Protein AF-A0AAD5DJZ6-F1 (afdb_monomer_lite)

InterPro domains:
  IPR036397 Ribonuclease H superfamily [G3DSA:3.30.420.10] (1-66)

Organism: NCBI:txid2649997

Structure (mmCIF, N/CA/C/O backbone):
data_AF-A0AAD5DJZ6-F1
#
_entry.id   AF-A0AAD5DJZ6-F1
#
loop_
_atom_site.group_PDB
_atom_site.id
_atom_site.type_symbol
_atom_site.label_atom_id
_atom_site.label_alt_id
_atom_site.label_comp_id
_atom_site.label_asym_id
_atom_site.label_entity_id
_atom_site.label_seq_id
_atom_site.pdbx_PDB_ins_code
_atom_site.Cartn_x
_atom_site.Cartn_y
_atom_site.Cartn_z
_atom_site.occupancy
_atom_site.B_iso_or_equiv
_atom_site.auth_seq_id
_atom_site.auth_comp_id
_atom_site.auth_asym_id
_atom_site.auth_atom_id
_atom_site.pdbx_PDB_model_num
ATOM 1 N N . MET A 1 1 ? -25.249 -25.005 4.024 1.00 40.84 1 MET A N 1
ATOM 2 C CA . MET A 1 1 ? -24.051 -24.658 4.819 1.00 40.84 1 MET A CA 1
ATOM 3 C C . MET A 1 1 ? -23.084 -23.898 3.916 1.00 40.84 1 MET A C 1
ATOM 5 O O . MET A 1 1 ? -22.438 -24.515 3.083 1.00 40.84 1 MET A O 1
ATOM 9 N N . GLN A 1 2 ? -23.086 -22.562 3.969 1.00 48.62 2 GLN A N 1
ATOM 10 C CA . GLN A 1 2 ? -22.254 -21.712 3.102 1.00 48.62 2 GLN A CA 1
ATOM 11 C C . GLN A 1 2 ? -20.811 -21.661 3.621 1.00 48.62 2 GLN A C 1
ATOM 13 O O . GLN A 1 2 ? -20.584 -21.571 4.826 1.00 48.62 2 GLN A O 1
ATOM 18 N N . GLY A 1 3 ? -19.859 -21.787 2.693 1.00 45.50 3 GLY A N 1
ATOM 19 C CA . GLY A 1 3 ? -18.439 -22.017 2.947 1.00 45.50 3 GLY A CA 1
ATOM 20 C C . GLY A 1 3 ? -17.791 -21.015 3.900 1.00 45.50 3 GLY A C 1
ATOM 21 O O . GLY A 1 3 ? -18.111 -19.826 3.906 1.00 45.50 3 GLY A O 1
ATOM 22 N N . ARG A 1 4 ? -1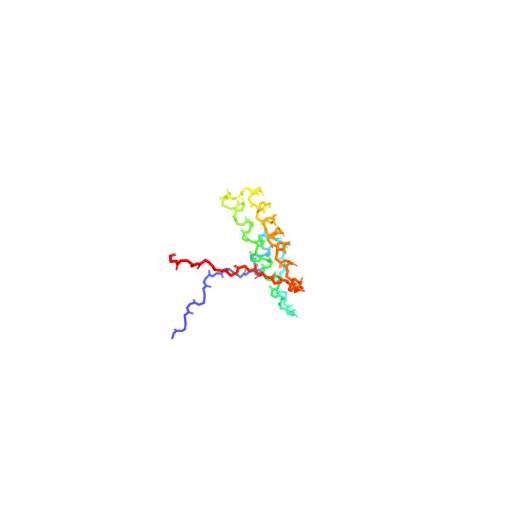6.856 -21.529 4.705 1.00 50.72 4 ARG A N 1
ATOM 23 C CA . ARG A 1 4 ? -15.990 -20.772 5.615 1.00 50.72 4 ARG A CA 1
ATOM 24 C C . ARG A 1 4 ? -15.333 -19.610 4.856 1.00 50.72 4 ARG A C 1
ATOM 26 O O . ARG A 1 4 ? -14.360 -19.816 4.138 1.00 50.72 4 ARG A O 1
ATOM 33 N N . ARG A 1 5 ? -15.865 -18.390 5.002 1.00 57.44 5 ARG A N 1
ATOM 34 C CA . ARG A 1 5 ? -15.188 -17.162 4.558 1.00 57.44 5 ARG A CA 1
ATOM 35 C C . ARG A 1 5 ? -13.898 -17.047 5.374 1.00 57.44 5 ARG A C 1
ATOM 37 O O . ARG A 1 5 ? -13.948 -17.057 6.600 1.00 57.44 5 ARG A O 1
ATOM 44 N N . GLY A 1 6 ? -12.774 -17.095 4.663 1.00 49.22 6 GLY A N 1
ATOM 45 C CA . GLY A 1 6 ? -11.474 -17.521 5.168 1.00 49.22 6 GLY A CA 1
ATOM 46 C C . GLY A 1 6 ? -10.948 -16.760 6.381 1.00 49.22 6 GLY A C 1
ATOM 47 O O . GLY A 1 6 ? -11.172 -15.565 6.552 1.00 49.22 6 GLY A O 1
ATOM 48 N N . ALA A 1 7 ? -10.186 -17.494 7.187 1.00 60.88 7 ALA A N 1
ATOM 49 C CA . ALA A 1 7 ? -9.451 -17.072 8.375 1.00 60.88 7 ALA A CA 1
ATOM 50 C C . ALA A 1 7 ? -8.269 -16.118 8.067 1.00 60.88 7 ALA A C 1
ATOM 52 O O . ALA A 1 7 ? -7.208 -16.218 8.676 1.00 60.88 7 ALA A O 1
ATOM 53 N N . GLY A 1 8 ? -8.426 -15.222 7.088 1.00 68.38 8 GLY A N 1
ATOM 54 C CA . GLY A 1 8 ? -7.429 -14.226 6.706 1.00 68.38 8 GLY A CA 1
ATOM 55 C C . GLY A 1 8 ? -7.620 -12.918 7.472 1.00 68.38 8 GLY A C 1
ATOM 56 O O . GLY A 1 8 ? -8.746 -12.462 7.680 1.00 68.38 8 GLY A O 1
ATOM 57 N N . ARG A 1 9 ? -6.512 -12.296 7.890 1.00 87.12 9 ARG A N 1
ATOM 58 C CA . ARG A 1 9 ? -6.521 -10.960 8.504 1.00 87.12 9 ARG A CA 1
ATOM 59 C C . ARG A 1 9 ? -6.984 -9.914 7.481 1.00 87.12 9 ARG A C 1
ATOM 61 O O . ARG A 1 9 ? -6.700 -10.037 6.292 1.00 87.12 9 ARG A O 1
ATOM 68 N N . LYS A 1 10 ? -7.689 -8.871 7.931 1.00 90.69 10 LYS A N 1
ATOM 69 C CA . LYS A 1 10 ? -8.171 -7.805 7.037 1.00 90.69 10 LYS A CA 1
ATOM 70 C C . LYS A 1 10 ? -7.008 -6.936 6.557 1.00 90.69 10 LYS A C 1
ATOM 72 O O . LYS A 1 10 ? -6.151 -6.564 7.356 1.00 90.69 10 LYS A O 1
ATOM 77 N N . LEU A 1 11 ? -7.049 -6.522 5.287 1.00 91.75 11 LEU A N 1
ATOM 78 C CA . LEU A 1 11 ? -6.030 -5.659 4.674 1.00 91.75 11 LEU A CA 1
ATOM 79 C C . LEU A 1 11 ? -5.837 -4.343 5.440 1.00 91.75 11 LEU A C 1
ATOM 81 O O . LEU A 1 11 ? -4.706 -3.931 5.679 1.00 91.75 11 LEU A O 1
ATOM 85 N N . ARG A 1 12 ? -6.935 -3.717 5.882 1.00 92.31 12 ARG A N 1
ATOM 86 C CA . ARG A 1 12 ? -6.894 -2.483 6.680 1.00 92.31 12 ARG A CA 1
ATOM 87 C C . ARG A 1 12 ? -6.110 -2.648 7.990 1.00 92.31 12 ARG A C 1
ATOM 89 O O . ARG A 1 12 ? -5.395 -1.739 8.394 1.00 92.31 12 ARG A O 1
ATOM 96 N N . ASP A 1 13 ? -6.249 -3.808 8.637 1.00 93.06 13 ASP A N 1
ATOM 97 C CA . ASP A 1 13 ? -5.644 -4.080 9.940 1.00 93.06 13 ASP A CA 1
ATOM 98 C C . ASP A 1 13 ? -4.151 -4.390 9.737 1.00 93.06 13 ASP A C 1
ATOM 100 O O . ASP A 1 13 ? -3.306 -3.880 10.466 1.00 93.06 13 ASP A O 1
ATOM 104 N N . LEU A 1 14 ? -3.818 -5.151 8.686 1.00 92.12 14 LEU A N 1
ATOM 105 C CA . LEU A 1 14 ? -2.436 -5.416 8.276 1.00 92.12 14 LEU A CA 1
ATOM 106 C C . LEU A 1 14 ? -1.696 -4.140 7.867 1.00 92.12 14 LEU A C 1
ATOM 108 O O . LEU A 1 14 ? -0.567 -3.930 8.291 1.00 92.12 14 LEU A O 1
ATOM 112 N N . SER A 1 15 ? -2.337 -3.271 7.086 1.00 91.88 15 SER A N 1
ATOM 113 C CA . SER A 1 15 ? -1.744 -2.003 6.649 1.00 91.88 15 SER A CA 1
ATOM 114 C C . SER A 1 15 ? -1.453 -1.084 7.835 1.00 91.88 15 SER A C 1
ATOM 116 O O . SER A 1 15 ? -0.391 -0.469 7.894 1.00 91.88 15 SER A O 1
ATOM 118 N N . ALA A 1 16 ? -2.358 -1.030 8.816 1.00 92.69 16 ALA A N 1
ATOM 119 C CA . ALA A 1 16 ? -2.147 -0.233 10.019 1.00 92.69 16 ALA A CA 1
ATOM 120 C C . ALA A 1 16 ? -1.002 -0.783 10.882 1.00 92.69 16 ALA A C 1
ATOM 122 O O . ALA A 1 16 ? -0.201 -0.006 11.387 1.00 92.69 16 ALA A O 1
ATOM 123 N N . GLU A 1 17 ? -0.909 -2.106 11.033 1.00 91.00 17 GLU A N 1
ATOM 124 C CA . GLU A 1 17 ? 0.123 -2.750 11.853 1.00 91.00 17 GLU A CA 1
ATOM 125 C C . GLU A 1 17 ? 1.508 -2.709 11.206 1.00 91.00 17 GLU A C 1
ATOM 127 O O . GLU A 1 17 ? 2.488 -2.355 11.854 1.00 91.00 17 GLU A O 1
ATOM 132 N N . LYS A 1 18 ? 1.599 -3.117 9.939 1.00 89.00 18 LYS A N 1
ATOM 133 C CA . LYS A 1 18 ? 2.875 -3.397 9.272 1.00 89.00 18 LYS A CA 1
ATOM 134 C C . LYS A 1 18 ? 3.427 -2.179 8.538 1.00 89.00 18 LYS A C 1
ATOM 136 O O . LYS A 1 18 ? 4.637 -1.973 8.549 1.00 89.00 18 LYS A O 1
ATOM 141 N N . LEU A 1 19 ? 2.547 -1.357 7.963 1.00 88.75 19 LEU A N 1
ATOM 142 C CA . LEU A 1 19 ? 2.919 -0.151 7.214 1.00 88.75 19 LEU A CA 1
ATOM 143 C C . LEU A 1 19 ? 2.675 1.146 8.001 1.00 88.75 19 LEU A C 1
ATOM 145 O O . LEU A 1 19 ? 3.012 2.221 7.514 1.00 88.75 19 LEU A O 1
ATOM 149 N N . GLY A 1 20 ? 2.030 1.087 9.174 1.00 90.38 20 GLY A N 1
ATOM 150 C CA . GLY A 1 20 ? 1.632 2.285 9.926 1.00 90.38 20 GLY A CA 1
ATOM 151 C C . GLY A 1 20 ? 0.566 3.139 9.223 1.00 90.38 20 GLY A C 1
ATOM 152 O O . GLY A 1 20 ? 0.310 4.271 9.633 1.00 90.38 20 GLY A O 1
ATOM 153 N N . ARG A 1 21 ? -0.068 2.625 8.157 1.00 90.56 21 ARG A N 1
ATOM 154 C CA . ARG A 1 21 ? -0.998 3.374 7.299 1.00 90.56 21 ARG A CA 1
ATOM 155 C C . ARG A 1 21 ? -2.434 2.904 7.493 1.00 90.56 21 ARG A C 1
ATOM 157 O O . ARG A 1 21 ? -2.739 1.719 7.386 1.00 90.56 21 ARG A O 1
ATOM 164 N N . ARG A 1 22 ? -3.354 3.849 7.703 1.00 91.88 22 ARG A N 1
ATOM 165 C CA . ARG A 1 22 ? -4.796 3.568 7.795 1.00 91.88 22 ARG A CA 1
ATOM 166 C C . ARG A 1 22 ? -5.453 3.757 6.429 1.00 91.88 22 ARG A C 1
ATOM 168 O O . ARG A 1 22 ? -5.486 4.872 5.924 1.00 91.88 22 ARG A O 1
ATOM 175 N N . ILE A 1 23 ? -5.999 2.676 5.883 1.00 91.94 23 ILE A N 1
ATOM 176 C CA . ILE A 1 23 ? -6.768 2.644 4.627 1.00 91.94 23 ILE A CA 1
ATOM 177 C C . ILE A 1 23 ? -8.217 2.230 4.913 1.00 91.94 23 ILE A C 1
ATOM 179 O O . ILE A 1 23 ? -8.512 1.779 6.025 1.00 91.94 23 ILE A O 1
ATOM 183 N N . GLN A 1 24 ? -9.117 2.346 3.929 1.00 91.06 24 GLN A N 1
ATOM 184 C CA . GLN A 1 24 ? -10.526 1.922 4.072 1.00 91.06 24 GLN A CA 1
ATOM 185 C C . GLN A 1 24 ? -11.222 2.572 5.285 1.00 91.06 24 GLN A C 1
ATOM 187 O O . GLN A 1 24 ? -11.847 1.910 6.121 1.00 91.06 24 GLN A O 1
ATOM 192 N N . LEU A 1 25 ? -11.047 3.889 5.428 1.00 88.75 25 LEU A N 1
ATOM 193 C CA . LEU A 1 25 ? -11.577 4.646 6.562 1.00 88.75 25 LEU A CA 1
ATOM 194 C C . LEU A 1 25 ? -13.109 4.562 6.618 1.00 88.75 25 LEU A C 1
ATOM 196 O O . LEU A 1 25 ? -13.793 4.741 5.611 1.00 88.75 25 LEU A O 1
ATOM 200 N N . SER A 1 26 ? -13.649 4.340 7.820 1.00 86.19 26 SER A N 1
ATOM 201 C CA . SER A 1 26 ? -15.099 4.281 8.035 1.00 86.19 26 SER A CA 1
ATOM 202 C C . SER A 1 26 ? -15.770 5.580 7.580 1.00 86.19 26 SER A C 1
ATOM 204 O O . SER A 1 26 ? -15.285 6.670 7.883 1.00 86.19 26 SER A O 1
ATOM 206 N N . GLY A 1 27 ? -16.873 5.465 6.840 1.00 86.69 27 GLY A N 1
ATOM 207 C CA . GLY A 1 27 ? -17.591 6.612 6.275 1.00 86.69 27 GLY A CA 1
ATOM 208 C C . GLY A 1 27 ? -16.986 7.181 4.986 1.00 86.69 27 GLY A C 1
ATOM 209 O O . GLY A 1 27 ? -17.572 8.089 4.401 1.00 86.69 27 GLY A O 1
ATOM 210 N N . ARG A 1 28 ? -15.860 6.643 4.496 1.00 87.50 28 ARG A N 1
ATOM 211 C CA . ARG A 1 28 ? -15.310 6.956 3.170 1.00 87.50 28 ARG A CA 1
ATOM 212 C C . ARG A 1 28 ? -15.492 5.785 2.210 1.00 87.50 28 ARG A C 1
ATOM 214 O O . ARG A 1 28 ? -15.445 4.621 2.598 1.00 87.50 28 ARG A O 1
ATOM 221 N N . ARG A 1 29 ? -15.682 6.103 0.926 1.00 88.75 29 ARG A N 1
ATOM 222 C CA . ARG A 1 29 ? -15.640 5.096 -0.140 1.00 88.75 29 ARG A CA 1
ATOM 223 C C . ARG A 1 29 ? -14.235 4.514 -0.237 1.00 88.75 29 ARG A C 1
ATOM 225 O O . ARG A 1 29 ? -13.254 5.250 -0.162 1.00 88.75 29 ARG A O 1
ATOM 232 N N . HIS A 1 30 ? -14.164 3.203 -0.430 1.00 90.88 30 HIS A N 1
ATOM 233 C CA . HIS A 1 30 ? -12.901 2.525 -0.680 1.00 90.88 30 HIS A CA 1
ATOM 234 C C . HIS A 1 30 ? -12.372 2.921 -2.056 1.00 90.88 30 HIS A C 1
ATOM 236 O O . HIS A 1 30 ? -13.143 3.070 -3.008 1.00 90.88 30 HIS A O 1
ATOM 242 N N . SER A 1 31 ? -11.057 3.078 -2.148 1.00 92.56 31 SER A N 1
ATOM 243 C CA . SER A 1 31 ? -10.366 3.306 -3.408 1.00 92.56 31 SER A CA 1
ATOM 244 C C . SER A 1 31 ? -9.686 2.002 -3.823 1.00 92.56 31 SER A C 1
ATOM 246 O O . SER A 1 31 ? -8.746 1.586 -3.146 1.00 92.56 31 SER A O 1
ATOM 248 N N . PRO A 1 32 ? -10.097 1.366 -4.938 1.00 92.62 32 PRO A N 1
ATOM 249 C CA . PRO A 1 32 ? -9.434 0.159 -5.431 1.00 92.62 32 PRO A CA 1
ATOM 250 C C . PRO A 1 32 ? -7.930 0.356 -5.648 1.00 92.62 32 PRO A C 1
ATOM 252 O O . PRO A 1 32 ? -7.142 -0.549 -5.401 1.00 92.62 32 PRO A O 1
ATOM 255 N N . ARG A 1 33 ? -7.523 1.566 -6.055 1.00 93.44 33 ARG A N 1
ATOM 256 C CA . ARG A 1 33 ? -6.113 1.935 -6.214 1.00 93.44 33 ARG A CA 1
ATOM 257 C C . ARG A 1 33 ? -5.370 1.966 -4.875 1.00 93.44 33 ARG A C 1
ATOM 259 O O . ARG A 1 33 ? -4.245 1.490 -4.806 1.00 93.44 33 ARG A O 1
ATOM 266 N N . GLU A 1 34 ? -5.987 2.514 -3.826 1.00 94.31 34 GLU A N 1
ATOM 267 C CA . GLU A 1 34 ? -5.400 2.533 -2.475 1.00 94.31 34 GLU A CA 1
ATOM 268 C C . GLU A 1 34 ? -5.249 1.110 -1.923 1.00 94.31 34 GLU A C 1
ATOM 270 O O . GLU A 1 34 ? -4.203 0.769 -1.371 1.00 94.31 34 GLU A O 1
ATOM 275 N N . ASP A 1 35 ? -6.265 0.270 -2.127 1.00 93.94 35 ASP A N 1
ATOM 276 C CA . ASP A 1 35 ? -6.256 -1.126 -1.695 1.00 93.94 35 ASP A CA 1
ATOM 277 C C . ASP A 1 35 ? -5.174 -1.938 -2.426 1.00 93.94 35 ASP A C 1
ATOM 279 O O . ASP A 1 35 ? -4.418 -2.673 -1.789 1.00 93.94 35 ASP A O 1
ATOM 283 N N . ALA A 1 36 ? -5.056 -1.774 -3.749 1.00 92.69 36 ALA A N 1
ATOM 284 C CA . ALA A 1 36 ? -4.030 -2.441 -4.549 1.00 92.69 36 ALA A CA 1
ATOM 285 C C . ALA A 1 36 ? -2.615 -2.014 -4.135 1.00 92.69 36 ALA A C 1
ATOM 287 O O . ALA A 1 36 ? -1.751 -2.868 -3.940 1.00 92.69 36 ALA A O 1
ATOM 288 N N . GLN A 1 37 ? -2.395 -0.712 -3.924 1.00 93.75 37 GLN A N 1
ATOM 289 C CA . GLN A 1 37 ? -1.107 -0.206 -3.452 1.00 93.75 37 GLN A CA 1
ATOM 290 C C . GLN A 1 37 ? -0.760 -0.781 -2.075 1.00 93.75 37 GLN A C 1
ATOM 292 O O . GLN A 1 37 ? 0.353 -1.242 -1.862 1.00 93.75 37 GLN A O 1
ATOM 297 N N . ALA A 1 38 ? -1.714 -0.818 -1.142 1.00 93.44 38 ALA A N 1
ATOM 298 C CA . ALA A 1 38 ? -1.481 -1.393 0.180 1.00 93.44 38 ALA A CA 1
ATOM 299 C C . ALA A 1 38 ? -1.157 -2.886 0.149 1.00 93.44 38 ALA A C 1
ATOM 301 O O . ALA A 1 38 ? -0.315 -3.341 0.921 1.00 93.44 38 ALA A O 1
ATOM 302 N N . ALA A 1 39 ? -1.798 -3.642 -0.741 1.00 93.88 39 ALA A N 1
ATOM 303 C CA . ALA A 1 39 ? -1.477 -5.048 -0.933 1.00 93.88 39 ALA A CA 1
ATOM 304 C C . ALA A 1 39 ? -0.054 -5.240 -1.485 1.00 93.88 39 ALA A C 1
ATOM 306 O O . ALA A 1 39 ? 0.668 -6.109 -0.994 1.00 93.88 39 ALA A O 1
ATOM 307 N N . LEU A 1 40 ? 0.362 -4.413 -2.450 1.00 90.94 40 LEU A N 1
ATOM 308 C CA . LEU A 1 40 ? 1.715 -4.441 -3.007 1.00 90.94 40 LEU A CA 1
ATOM 309 C C . LEU A 1 40 ? 2.768 -4.082 -1.952 1.00 90.94 40 LEU A C 1
ATOM 311 O O . LEU A 1 40 ? 3.727 -4.826 -1.766 1.00 90.94 40 LEU A O 1
ATOM 315 N N . ASP A 1 41 ? 2.550 -2.997 -1.209 1.00 91.00 41 ASP A N 1
ATOM 316 C CA . ASP A 1 41 ? 3.458 -2.543 -0.152 1.00 91.00 41 ASP A CA 1
ATOM 317 C C . ASP A 1 41 ? 3.666 -3.646 0.911 1.00 91.00 41 ASP A C 1
ATOM 319 O O . ASP A 1 41 ? 4.794 -3.927 1.320 1.00 91.00 41 ASP A O 1
ATOM 323 N N . LEU A 1 42 ? 2.585 -4.325 1.327 1.00 90.81 42 LEU A N 1
ATOM 324 C CA . LEU A 1 42 ? 2.651 -5.456 2.264 1.00 90.81 42 LEU A CA 1
ATOM 325 C C . LEU A 1 42 ? 3.400 -6.660 1.684 1.00 90.81 42 LEU A C 1
ATOM 327 O O . LEU A 1 42 ? 4.134 -7.328 2.414 1.00 90.81 42 LEU A O 1
ATOM 331 N N . TYR A 1 43 ? 3.215 -6.954 0.395 1.00 88.00 43 TYR A N 1
ATOM 332 C CA . TYR A 1 43 ? 3.928 -8.035 -0.283 1.00 88.00 43 TYR A CA 1
ATOM 333 C C . TYR A 1 43 ? 5.434 -7.768 -0.304 1.00 88.00 43 TYR A C 1
ATOM 335 O O . TYR A 1 43 ? 6.211 -8.617 0.132 1.00 88.00 43 TYR A O 1
ATOM 343 N N . ILE A 1 44 ? 5.836 -6.565 -0.719 1.00 84.50 44 ILE A N 1
ATOM 344 C CA . ILE A 1 44 ? 7.234 -6.126 -0.721 1.00 84.50 44 ILE A CA 1
ATOM 345 C C . ILE A 1 44 ? 7.806 -6.249 0.697 1.00 84.50 44 ILE A C 1
ATOM 347 O O . ILE A 1 44 ? 8.811 -6.927 0.909 1.00 84.50 44 ILE A O 1
ATOM 351 N N . GLN A 1 45 ? 7.126 -5.694 1.704 1.00 83.12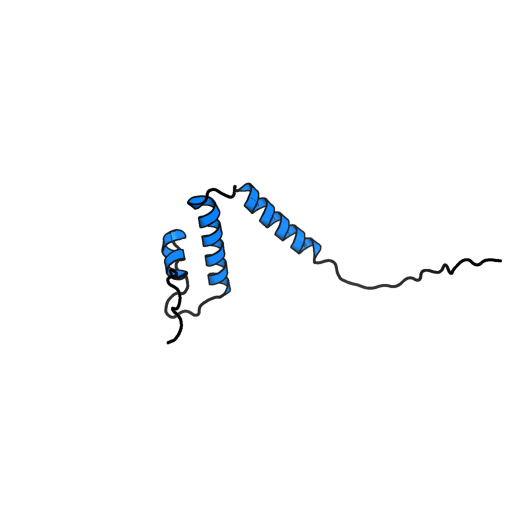 45 GLN A N 1
ATOM 352 C CA . GLN A 1 45 ? 7.588 -5.778 3.089 1.00 83.12 45 GLN A CA 1
ATOM 353 C C . GLN A 1 45 ? 7.774 -7.230 3.560 1.00 83.12 45 GLN A C 1
ATOM 355 O O . GLN A 1 45 ? 8.792 -7.549 4.175 1.00 83.12 45 GLN A O 1
ATOM 360 N N . HIS A 1 46 ? 6.830 -8.123 3.256 1.00 82.44 46 HIS A N 1
ATOM 361 C CA . HIS A 1 46 ? 6.921 -9.537 3.618 1.00 82.44 46 HIS A CA 1
ATOM 362 C C . HIS A 1 46 ? 8.112 -10.235 2.939 1.00 82.44 46 HIS A C 1
ATOM 364 O O . HIS A 1 46 ? 8.855 -10.975 3.589 1.00 82.44 46 HIS A O 1
ATOM 370 N N . ILE A 1 47 ? 8.341 -9.977 1.650 1.00 77.19 47 ILE A N 1
ATOM 371 C CA . ILE A 1 47 ? 9.450 -10.576 0.899 1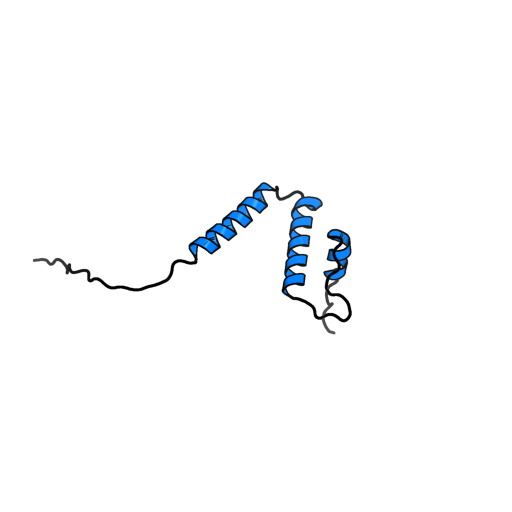.00 77.19 47 ILE A CA 1
ATOM 372 C C . ILE A 1 47 ? 10.816 -10.078 1.402 1.00 77.19 47 ILE A C 1
ATOM 374 O O . ILE A 1 47 ? 11.710 -10.900 1.630 1.00 77.19 47 ILE A O 1
ATOM 378 N N . HIS A 1 48 ? 10.974 -8.770 1.631 1.00 68.44 48 HIS A N 1
ATOM 379 C CA . HIS A 1 48 ? 12.259 -8.187 2.036 1.00 68.44 48 HIS A CA 1
ATOM 380 C C . HIS A 1 48 ? 12.586 -8.414 3.511 1.00 68.44 48 HIS A C 1
ATOM 382 O O . HIS A 1 48 ? 13.700 -8.820 3.841 1.00 68.44 48 HIS A O 1
ATOM 388 N N . PHE A 1 49 ? 11.630 -8.172 4.410 1.00 65.44 49 PHE A N 1
ATOM 389 C CA . PHE A 1 49 ? 11.908 -8.182 5.847 1.00 65.44 49 PHE A CA 1
ATOM 390 C C . PHE A 1 49 ? 11.680 -9.545 6.493 1.00 65.44 49 PHE A C 1
ATOM 392 O O . PHE A 1 49 ? 12.483 -9.959 7.328 1.00 65.44 49 PHE A O 1
ATOM 399 N N . GLU A 1 50 ? 10.607 -10.248 6.125 1.00 66.00 50 GLU A N 1
ATOM 400 C CA . GLU A 1 50 ? 10.244 -11.506 6.792 1.00 66.00 50 GLU A CA 1
ATOM 401 C C . GLU A 1 50 ? 10.883 -12.720 6.113 1.00 66.00 50 GLU A C 1
ATOM 403 O O . GLU A 1 50 ? 11.300 -13.651 6.800 1.00 66.00 50 GLU A O 1
ATOM 408 N N . ARG A 1 51 ? 11.013 -12.706 4.779 1.00 66.31 51 ARG A N 1
ATOM 409 C CA . ARG A 1 51 ? 11.602 -13.825 4.027 1.00 66.31 51 ARG A CA 1
ATOM 410 C C . ARG A 1 51 ? 13.062 -13.622 3.622 1.00 66.31 51 ARG A C 1
ATOM 412 O O . ARG A 1 51 ? 13.694 -14.612 3.281 1.00 66.31 51 ARG A O 1
ATOM 419 N N . ARG A 1 52 ? 13.603 -12.392 3.675 1.00 64.44 52 ARG A N 1
ATOM 420 C CA . ARG A 1 52 ? 14.968 -12.030 3.214 1.00 64.44 52 ARG A CA 1
ATOM 421 C C . ARG A 1 52 ? 15.317 -12.587 1.825 1.00 64.44 52 ARG A C 1
ATOM 423 O O . ARG A 1 52 ? 16.474 -12.891 1.551 1.00 64.44 52 ARG A O 1
ATOM 430 N N . ASN A 1 53 ? 14.313 -12.765 0.971 1.00 64.81 53 ASN A N 1
ATOM 431 C CA . ASN A 1 53 ? 14.481 -13.527 -0.264 1.00 64.81 53 ASN A CA 1
ATOM 432 C C . ASN A 1 53 ? 14.814 -12.648 -1.467 1.00 64.81 53 ASN A C 1
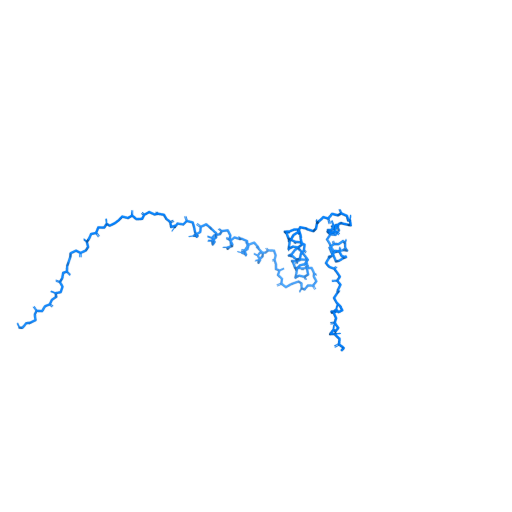ATOM 434 O O . ASN A 1 53 ? 15.367 -13.179 -2.421 1.00 64.81 53 ASN A O 1
ATOM 438 N N . TRP A 1 54 ? 14.503 -11.349 -1.416 1.00 61.12 54 TRP A N 1
ATOM 439 C CA . TRP A 1 54 ? 14.874 -10.385 -2.452 1.00 61.12 54 TRP A CA 1
ATOM 440 C C . TRP A 1 54 ? 15.738 -9.274 -1.873 1.00 61.12 54 TRP A C 1
ATOM 442 O O . TRP A 1 54 ? 15.464 -8.720 -0.801 1.00 61.12 54 TRP A O 1
ATOM 452 N N . SER A 1 55 ? 16.804 -8.979 -2.598 1.00 66.88 55 SER A N 1
ATOM 453 C CA . SER A 1 55 ? 17.667 -7.832 -2.389 1.00 66.88 55 SER A CA 1
ATOM 454 C C . SER A 1 55 ? 17.030 -6.579 -2.996 1.00 66.88 55 SER A C 1
ATOM 456 O O . SER A 1 55 ? 16.079 -6.652 -3.771 1.00 66.88 55 SER A O 1
ATOM 458 N N . TYR A 1 56 ? 17.535 -5.408 -2.613 1.00 62.78 56 TYR A N 1
ATOM 459 C CA . TYR A 1 56 ? 17.111 -4.139 -3.207 1.00 62.78 56 TYR A CA 1
ATOM 460 C C . TYR A 1 56 ? 17.321 -4.113 -4.733 1.00 62.78 56 TYR A C 1
ATOM 462 O O . TYR A 1 56 ? 16.499 -3.547 -5.447 1.00 62.78 56 TYR A O 1
ATOM 470 N N . GLU A 1 57 ? 18.362 -4.791 -5.226 1.00 70.38 57 GLU A N 1
ATOM 471 C CA . GLU A 1 57 ? 18.682 -4.893 -6.656 1.00 70.38 57 GLU A CA 1
ATOM 472 C C . GLU A 1 57 ? 17.560 -5.582 -7.450 1.00 70.38 57 GLU A C 1
ATOM 474 O O . GLU A 1 57 ? 17.175 -5.099 -8.511 1.00 70.38 57 GLU A O 1
ATOM 479 N N . ASP A 1 58 ? 16.941 -6.628 -6.892 1.00 73.44 58 ASP A N 1
ATOM 480 C CA . ASP A 1 58 ? 15.875 -7.385 -7.567 1.00 73.44 58 ASP A CA 1
ATOM 481 C C . ASP A 1 58 ? 14.616 -6.526 -7.826 1.00 73.44 58 ASP A C 1
ATOM 483 O O . ASP A 1 58 ? 13.934 -6.680 -8.841 1.00 73.44 58 ASP A O 1
ATOM 487 N N . LEU A 1 59 ? 14.305 -5.586 -6.922 1.00 68.38 59 LEU A N 1
ATOM 488 C CA . LEU A 1 59 ? 13.202 -4.628 -7.094 1.00 68.38 59 LEU A CA 1
ATOM 489 C C . LEU A 1 59 ? 13.516 -3.583 -8.164 1.00 68.38 59 LEU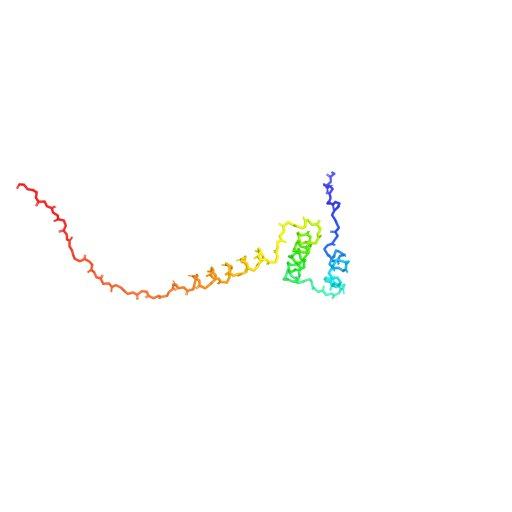 A C 1
ATOM 491 O O . LEU A 1 59 ? 12.647 -3.217 -8.954 1.00 68.38 59 LEU A O 1
ATOM 495 N N . VAL A 1 60 ? 14.747 -3.069 -8.153 1.00 76.31 60 VAL A N 1
ATOM 496 C CA . VAL A 1 60 ? 15.189 -2.042 -9.099 1.00 76.31 60 VAL A CA 1
ATOM 497 C C . VAL A 1 60 ? 15.191 -2.609 -10.514 1.00 76.31 60 VAL A C 1
ATOM 499 O O . VAL A 1 60 ? 14.677 -1.960 -11.423 1.00 76.31 60 VAL A O 1
ATOM 502 N N . GLU A 1 61 ? 15.683 -3.835 -10.698 1.00 79.25 61 GLU A N 1
ATOM 503 C CA . GLU A 1 61 ? 15.620 -4.529 -11.986 1.00 79.25 61 GLU A CA 1
ATOM 504 C C . GLU A 1 61 ? 14.178 -4.700 -12.474 1.00 79.25 61 GLU A C 1
ATOM 506 O O . GLU A 1 61 ? 13.891 -4.451 -13.647 1.00 79.25 61 GLU A O 1
ATOM 511 N N . GLN A 1 62 ? 13.249 -5.056 -11.583 1.00 77.19 62 GLN A N 1
ATOM 512 C CA . GLN A 1 62 ? 11.839 -5.204 -11.935 1.00 77.19 62 GLN A CA 1
ATOM 513 C C . GLN A 1 62 ? 11.193 -3.876 -12.365 1.00 77.19 62 GLN A C 1
ATOM 515 O O . GLN A 1 62 ? 10.498 -3.836 -13.383 1.00 77.19 62 GLN A O 1
ATOM 520 N N . GLU A 1 63 ? 11.415 -2.793 -11.619 1.00 80.12 63 GLU A N 1
ATOM 521 C CA . GLU A 1 63 ? 10.881 -1.466 -11.954 1.00 80.12 63 GLU A CA 1
ATOM 522 C C . GLU A 1 63 ? 11.488 -0.925 -13.255 1.00 80.12 63 GLU A C 1
ATOM 524 O O . GLU A 1 63 ? 10.770 -0.427 -14.124 1.00 80.12 63 GLU A O 1
ATOM 529 N N . LEU A 1 64 ? 12.799 -1.093 -13.456 1.00 79.50 64 LEU A N 1
ATOM 530 C CA . LEU A 1 64 ? 13.460 -0.724 -14.710 1.00 79.50 64 LEU A CA 1
ATOM 531 C C . LEU A 1 64 ? 12.906 -1.522 -15.895 1.00 79.50 64 LEU A C 1
ATOM 533 O O . LEU A 1 64 ? 12.627 -0.940 -16.945 1.00 79.50 64 LEU A O 1
ATOM 537 N N . ALA A 1 65 ? 12.688 -2.829 -15.729 1.00 77.69 65 ALA A N 1
ATOM 538 C CA . ALA A 1 65 ? 12.080 -3.667 -16.756 1.00 77.69 65 ALA A CA 1
ATOM 539 C C . ALA A 1 65 ? 10.648 -3.216 -17.091 1.00 77.69 65 ALA A C 1
ATOM 541 O O . ALA A 1 65 ? 10.278 -3.173 -18.265 1.00 77.69 65 ALA A O 1
ATOM 542 N N . ALA A 1 66 ? 9.855 -2.826 -16.088 1.00 81.12 66 ALA A N 1
ATOM 543 C CA . ALA A 1 66 ? 8.505 -2.305 -16.293 1.00 81.12 66 ALA A CA 1
ATOM 544 C C . ALA A 1 66 ? 8.507 -0.963 -17.048 1.00 81.12 66 ALA A C 1
ATOM 546 O O . ALA A 1 66 ? 7.730 -0.785 -17.991 1.00 81.12 66 ALA A O 1
ATOM 547 N N . ILE A 1 67 ? 9.415 -0.045 -16.693 1.00 78.38 67 ILE A N 1
ATOM 548 C CA . ILE A 1 67 ? 9.598 1.235 -17.393 1.00 78.38 67 ILE A CA 1
ATOM 549 C C . ILE A 1 67 ? 9.987 0.989 -18.856 1.00 78.38 67 ILE A C 1
ATOM 551 O O . ILE A 1 67 ? 9.347 1.532 -19.757 1.00 78.38 67 ILE A O 1
ATOM 555 N N . LEU A 1 68 ? 10.976 0.131 -19.116 1.00 80.31 68 LEU A N 1
ATOM 556 C CA . LEU A 1 68 ? 11.427 -0.191 -20.474 1.00 80.31 68 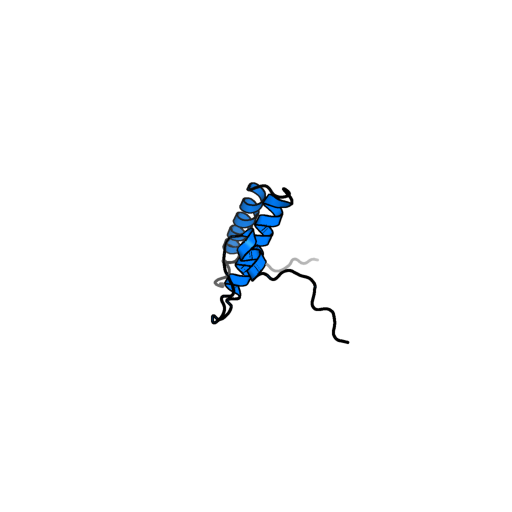LEU A CA 1
ATOM 557 C C . LEU A 1 68 ? 10.332 -0.861 -21.312 1.00 80.31 68 LEU A C 1
ATOM 559 O O . LEU A 1 68 ? 10.134 -0.492 -22.468 1.00 80.31 68 LEU A O 1
ATOM 563 N N . ALA A 1 69 ? 9.576 -1.794 -20.729 1.00 78.31 69 ALA A N 1
ATOM 564 C CA . ALA A 1 69 ? 8.451 -2.431 -21.406 1.00 78.31 69 ALA A CA 1
ATOM 565 C C . ALA A 1 69 ? 7.369 -1.405 -21.778 1.00 78.31 69 ALA A C 1
ATOM 567 O O . ALA A 1 69 ? 6.898 -1.395 -22.917 1.00 78.31 69 ALA A O 1
ATOM 568 N N . SER A 1 70 ? 7.035 -0.494 -20.856 1.00 76.44 70 SER A N 1
ATOM 569 C CA . SER A 1 70 ? 6.069 0.583 -21.104 1.00 76.44 70 SER A CA 1
ATOM 570 C C . SER A 1 70 ? 6.541 1.580 -22.170 1.00 76.44 70 SER A C 1
ATOM 572 O O . SER A 1 70 ? 5.730 2.067 -22.954 1.00 76.44 70 SER A O 1
ATOM 574 N N . ALA A 1 71 ? 7.851 1.830 -22.252 1.00 75.88 71 ALA A N 1
ATOM 575 C CA . ALA A 1 71 ? 8.455 2.679 -23.272 1.00 75.88 71 ALA A CA 1
ATOM 576 C C . ALA A 1 71 ? 8.517 1.998 -24.651 1.00 75.88 71 ALA A C 1
ATOM 578 O O . ALA A 1 71 ? 8.416 2.678 -25.666 1.00 75.88 71 ALA A O 1
ATOM 579 N N . SER A 1 72 ? 8.651 0.668 -24.705 1.00 70.94 72 SER A N 1
ATOM 580 C CA . SER A 1 72 ? 8.682 -0.081 -25.972 1.00 70.94 72 SER A CA 1
ATOM 581 C C . SER A 1 72 ? 7.299 -0.282 -26.603 1.00 70.94 72 SER A C 1
ATOM 583 O O . SER A 1 72 ? 7.199 -0.489 -27.807 1.00 70.94 72 SER A O 1
ATOM 585 N N . GLY A 1 73 ? 6.227 -0.199 -25.808 1.00 59.03 73 GLY A N 1
ATOM 586 C CA . GLY A 1 73 ? 4.848 -0.397 -26.264 1.00 59.03 73 GLY A CA 1
ATOM 587 C C . GLY A 1 73 ? 4.167 0.836 -26.871 1.00 59.03 73 GLY A C 1
ATOM 588 O O . GLY A 1 73 ? 2.979 0.759 -27.168 1.00 59.03 73 GLY A O 1
ATOM 589 N N . SER A 1 74 ? 4.864 1.970 -27.023 1.00 53.53 74 SER A N 1
ATOM 590 C CA . SER A 1 74 ? 4.284 3.233 -27.519 1.00 53.53 74 SER A CA 1
ATOM 591 C C . SER A 1 74 ? 4.592 3.557 -28.988 1.00 53.53 74 SER A C 1
ATOM 593 O O . SER A 1 74 ? 4.240 4.641 -29.450 1.00 53.53 74 SER A O 1
ATOM 595 N N . VAL A 1 75 ? 5.204 2.637 -29.740 1.00 56.03 75 VAL A N 1
ATOM 596 C CA . VAL A 1 75 ? 5.464 2.799 -31.181 1.00 56.03 75 VAL A CA 1
ATOM 597 C C . VAL A 1 75 ? 4.521 1.935 -32.018 1.00 56.03 75 VAL A C 1
ATOM 599 O O . VAL A 1 75 ? 4.919 0.929 -32.589 1.00 56.03 75 VAL A O 1
ATOM 602 N N . ASP A 1 76 ? 3.260 2.345 -32.109 1.00 59.19 76 ASP A N 1
ATOM 603 C CA . ASP A 1 76 ? 2.438 2.018 -33.277 1.00 59.19 76 ASP A CA 1
ATOM 604 C C . ASP A 1 76 ? 1.652 3.275 -33.657 1.00 59.19 76 ASP A C 1
ATOM 606 O O . ASP A 1 76 ? 0.635 3.605 -33.047 1.00 59.19 76 ASP A O 1
ATOM 610 N N . ASP A 1 77 ? 2.206 4.040 -34.601 1.00 48.31 77 ASP A N 1
ATOM 611 C CA . ASP A 1 77 ? 1.457 5.052 -35.337 1.00 48.31 77 ASP A CA 1
ATOM 612 C C . ASP A 1 77 ? 2.045 5.253 -36.745 1.00 48.31 77 ASP A C 1
ATOM 614 O O . ASP A 1 77 ? 3.213 5.602 -36.917 1.00 48.31 77 ASP A O 1
ATOM 618 N N . SER A 1 78 ? 1.150 5.080 -37.721 1.00 45.59 78 SER A N 1
ATOM 619 C CA . SER A 1 78 ? 1.170 5.632 -39.081 1.00 45.59 78 SER A CA 1
ATOM 620 C C . SER A 1 78 ? 1.948 4.903 -40.193 1.00 45.59 78 SER A C 1
ATOM 622 O O . SER A 1 78 ? 3.048 5.273 -40.589 1.00 45.59 78 SER A O 1
ATOM 624 N N . SER A 1 79 ? 1.261 3.914 -40.781 1.00 51.50 79 SER A N 1
ATOM 625 C CA . SER A 1 79 ? 0.936 3.795 -42.218 1.00 51.50 79 SER A CA 1
ATOM 626 C C . SER A 1 79 ? 1.747 4.632 -43.226 1.00 51.50 79 SER A C 1
ATOM 628 O O . SER A 1 79 ? 1.570 5.846 -43.276 1.00 51.50 79 SER A O 1
ATOM 630 N N . ALA A 1 80 ? 2.461 3.970 -44.146 1.00 49.34 80 ALA A N 1
ATOM 631 C CA . ALA A 1 80 ? 2.465 4.308 -45.580 1.00 49.34 80 ALA A CA 1
ATOM 632 C C . ALA A 1 80 ? 3.227 3.253 -46.410 1.00 49.34 80 ALA A C 1
ATOM 634 O O . ALA A 1 80 ? 4.415 3.017 -46.213 1.00 49.34 80 ALA A O 1
ATOM 635 N N . GLU A 1 81 ? 2.480 2.638 -47.326 1.00 56.53 81 GLU A N 1
ATOM 636 C CA . GLU A 1 81 ? 2.856 1.954 -48.570 1.00 56.53 81 GLU A CA 1
ATOM 637 C C . GLU A 1 81 ? 4.234 2.313 -49.166 1.00 56.53 81 GLU A C 1
ATOM 639 O O . GLU A 1 81 ? 4.543 3.491 -49.297 1.00 56.53 81 GLU A O 1
ATOM 644 N N . GLU A 1 82 ? 4.971 1.319 -49.682 1.00 47.44 82 GLU A N 1
ATOM 645 C CA . GLU A 1 82 ? 5.519 1.352 -51.052 1.00 47.44 82 GLU A CA 1
ATOM 646 C C . GLU A 1 82 ? 5.888 -0.065 -51.529 1.00 47.44 82 GLU A C 1
ATOM 648 O O . GLU A 1 82 ? 6.420 -0.900 -50.796 1.00 47.44 82 GLU A O 1
ATOM 653 N N . GLY A 1 83 ? 5.514 -0.338 -52.781 1.00 52.91 83 GLY A N 1
ATOM 654 C CA . GLY A 1 83 ? 5.391 -1.658 -53.385 1.00 52.91 83 GLY A CA 1
ATOM 655 C C . GLY A 1 83 ? 6.706 -2.379 -53.686 1.00 52.91 83 GLY A C 1
ATOM 656 O O . GLY A 1 83 ? 7.621 -1.847 -54.311 1.00 52.91 83 GLY A O 1
ATOM 657 N N . GLY A 1 84 ? 6.740 -3.665 -53.333 1.00 41.84 84 GLY A N 1
ATOM 658 C CA . GLY A 1 84 ? 7.777 -4.601 -53.753 1.00 41.84 84 GLY A CA 1
ATOM 659 C C . GLY A 1 84 ? 7.449 -5.233 -55.106 1.00 41.84 84 GLY A C 1
ATOM 660 O O . GLY A 1 84 ? 6.669 -6.180 -55.187 1.00 41.84 84 GLY A O 1
ATOM 661 N N . VAL A 1 85 ? 8.072 -4.723 -56.169 1.00 55.53 85 VAL A N 1
ATOM 662 C CA . VAL A 1 85 ? 8.169 -5.382 -57.481 1.00 55.53 85 VAL A CA 1
ATOM 663 C C . VAL A 1 85 ? 9.292 -6.420 -57.437 1.00 55.53 85 VAL A C 1
ATOM 665 O O . VAL A 1 85 ? 10.421 -6.090 -57.086 1.00 55.53 85 VAL A O 1
ATOM 668 N N . GLY A 1 86 ? 9.007 -7.659 -57.852 1.00 45.09 86 GLY A N 1
ATOM 669 C CA . GLY A 1 86 ? 10.045 -8.675 -58.068 1.00 45.09 86 GLY A CA 1
ATOM 670 C C . GLY A 1 86 ? 9.518 -10.104 -58.162 1.00 45.09 86 GLY A C 1
ATOM 671 O O . GLY A 1 86 ? 9.844 -10.942 -57.330 1.00 45.09 86 GLY A O 1
ATOM 672 N N . SER A 1 87 ? 8.664 -10.364 -59.153 1.00 51.25 87 SER A N 1
ATOM 673 C CA . SER A 1 87 ? 8.057 -11.671 -59.417 1.00 51.25 87 SER A CA 1
ATOM 674 C C . SER A 1 87 ? 9.076 -12.728 -59.868 1.00 51.25 87 SER A C 1
ATOM 676 O O . SER A 1 87 ? 9.869 -12.484 -60.771 1.00 51.25 87 SER A O 1
ATOM 678 N N . SER A 1 88 ? 8.977 -13.884 -59.205 1.00 52.28 88 SER A N 1
ATOM 679 C CA . SER A 1 88 ? 9.211 -15.283 -59.605 1.00 52.28 88 SER A CA 1
ATOM 680 C C . SER A 1 88 ? 10.121 -15.644 -60.792 1.00 52.28 88 SER A C 1
ATOM 682 O O . SER A 1 88 ? 9.981 -15.184 -61.921 1.00 52.28 88 SER A O 1
ATOM 684 N N . GLY A 1 89 ? 10.990 -16.622 -60.518 1.00 44.75 89 GLY A N 1
ATOM 685 C CA . GLY A 1 89 ? 11.638 -17.447 -61.527 1.00 44.75 89 GLY A CA 1
ATOM 686 C C . GLY A 1 89 ? 10.731 -18.535 -62.119 1.00 44.75 89 GLY A C 1
ATOM 687 O O . GLY A 1 89 ? 9.709 -18.914 -61.553 1.00 44.75 89 GLY A O 1
ATOM 688 N N . GLY A 1 90 ? 11.189 -19.059 -63.252 1.00 44.88 90 GLY A N 1
ATOM 689 C CA . GLY A 1 90 ? 10.723 -20.251 -63.966 1.00 44.88 90 GLY A CA 1
ATOM 690 C C . GLY A 1 90 ? 11.488 -20.272 -65.296 1.00 44.88 90 GLY A C 1
ATOM 691 O O . GLY A 1 90 ? 11.498 -19.268 -65.993 1.00 44.88 90 GLY A O 1
ATOM 692 N N . GLY A 1 91 ? 12.280 -21.272 -65.668 1.00 44.16 91 GLY A N 1
ATOM 693 C CA . GLY A 1 91 ? 12.097 -22.699 -65.466 1.00 44.16 91 GLY A CA 1
ATOM 694 C C . GLY A 1 91 ? 11.602 -23.297 -66.779 1.00 44.16 91 GLY A C 1
ATOM 695 O O . GLY A 1 91 ? 10.398 -23.459 -66.930 1.00 44.16 91 GLY A O 1
ATOM 696 N N . ASN A 1 92 ? 12.524 -23.550 -67.716 1.00 43.44 92 ASN A N 1
ATOM 697 C CA . ASN A 1 92 ? 12.524 -24.707 -68.617 1.00 43.44 92 ASN A CA 1
ATOM 698 C C . ASN A 1 92 ? 13.891 -24.859 -69.291 1.00 43.44 92 ASN A C 1
ATOM 700 O O . ASN A 1 92 ? 14.413 -23.832 -69.778 1.00 43.44 92 ASN A O 1
#

Secondary structure (DSSP, 8-state):
-------PPPHHHHHHHHS----S-TTS---HHHHHHHHHHHHHHIIIIIS----HHHHHHHHHHHHHHHHHTT------------------

Sequence (92 aa):
MQGRRGAGRKLRDLSAEKLGRRIQLSGRRHSPREDAQAALDLYIQHIHFERRNWSYEDLVEQELAAILASASGSVDDSSAEEGGVGSSGGGN

Foldseek 3Di:
DDDDPDPDDDLQVCCCVQVVDGAPDPPDDHDPVVSVVSVVVSVVCCVCPVVVPDDPVVVVVVVVVVVVVVVVPPPDDDDDDDDDDDDDDDDD

pLDDT: mean 73.34, std 17.37, range [40.84, 94.31]

Radius of gyration: 25.68 Å; chains: 1; bounding box: 43×32×80 Å